Protein AF-A0A350JIP6-F1 (afdb_monomer_lite)

Foldseek 3Di:
DPPPDDPPPPPPVPDPCPVQWKKKKKKAADPDPPDPDRMDIDMQIDDDVVSVVVVVVSVVVRIDIDID

pLDDT: mean 79.6, std 17.05, range [48.25, 96.5]

Radius of gyration: 22.73 Å; chains: 1; bounding box: 37×29×76 Å

Structure (mmCIF, N/CA/C/O backbone):
data_AF-A0A350JIP6-F1
#
_entry.id   AF-A0A350JIP6-F1
#
loop_
_atom_site.group_PDB
_atom_site.id
_atom_site.type_symbol
_atom_site.label_atom_id
_atom_site.label_alt_id
_atom_site.label_comp_id
_atom_site.label_asym_id
_atom_site.label_entity_id
_atom_site.label_seq_id
_atom_site.pdbx_PDB_ins_code
_atom_site.Cartn_x
_atom_site.Cartn_y
_atom_site.Cartn_z
_atom_site.occupancy
_atom_site.B_iso_or_equiv
_atom_site.auth_seq_id
_atom_site.auth_comp_id
_atom_site.auth_asym_id
_atom_site.auth_atom_id
_atom_site.pdbx_PDB_model_num
ATOM 1 N N . MET A 1 1 ? -28.875 18.069 53.115 1.00 49.50 1 MET A N 1
ATOM 2 C CA . MET A 1 1 ? -28.970 18.350 51.667 1.00 49.50 1 MET A CA 1
ATOM 3 C C . MET A 1 1 ? -27.557 18.319 51.094 1.00 49.50 1 MET A C 1
ATOM 5 O O . MET A 1 1 ? -26.779 19.200 51.409 1.00 49.50 1 MET A O 1
ATOM 9 N N . LYS A 1 2 ? -27.180 17.236 50.404 1.00 48.25 2 LYS A N 1
ATOM 10 C CA . LYS A 1 2 ? -25.896 17.067 49.686 1.00 48.25 2 LYS A CA 1
ATOM 11 C C . LYS A 1 2 ? -26.009 15.850 48.759 1.00 48.25 2 LYS A C 1
ATOM 13 O O . LYS A 1 2 ? -25.409 14.811 48.993 1.00 48.25 2 LYS A O 1
ATOM 18 N N . LYS A 1 3 ? -26.943 15.918 47.810 1.00 53.22 3 LYS A N 1
ATOM 19 C CA . LYS A 1 3 ? -27.215 14.847 46.831 1.00 53.22 3 LYS A CA 1
ATOM 20 C C . LYS A 1 3 ? -27.410 15.416 45.421 1.00 53.22 3 LYS A C 1
ATOM 22 O O . LYS A 1 3 ? -28.194 14.896 44.643 1.00 53.22 3 LYS A O 1
ATOM 27 N N . SER A 1 4 ? -26.699 16.493 45.114 1.00 56.09 4 SER A N 1
ATOM 28 C CA . SER A 1 4 ? -26.600 17.041 43.763 1.00 56.09 4 SER A CA 1
ATOM 29 C C . SER A 1 4 ? -25.123 17.114 43.424 1.00 56.09 4 SER A C 1
ATOM 31 O O . SER A 1 4 ? -24.362 17.548 44.282 1.00 56.09 4 SER A O 1
ATOM 33 N N . LEU A 1 5 ? -24.761 16.734 42.194 1.00 57.62 5 LEU A N 1
ATOM 34 C CA . LEU A 1 5 ? -23.434 16.851 41.554 1.00 57.62 5 LEU A CA 1
ATOM 35 C C . LEU A 1 5 ? -22.586 15.575 41.405 1.00 57.62 5 LEU A C 1
ATOM 37 O O . LEU A 1 5 ? -21.367 15.661 41.434 1.00 57.62 5 LEU A O 1
ATOM 41 N N . THR A 1 6 ? -23.169 14.399 41.159 1.00 55.41 6 THR A N 1
ATOM 42 C CA . THR A 1 6 ? -22.356 13.246 40.689 1.00 55.41 6 THR A CA 1
ATOM 43 C C . THR A 1 6 ? -22.917 12.478 39.495 1.00 55.41 6 THR A C 1
ATOM 45 O O . THR A 1 6 ? -22.311 11.504 39.070 1.00 55.41 6 THR A O 1
ATOM 48 N N . ILE A 1 7 ? -24.028 12.916 38.893 1.00 54.75 7 ILE A N 1
ATOM 49 C CA . ILE A 1 7 ? -24.647 12.186 37.767 1.00 54.75 7 ILE A CA 1
ATOM 50 C C . ILE A 1 7 ? -24.234 12.770 36.395 1.00 54.75 7 ILE A C 1
ATOM 52 O O . ILE A 1 7 ? -24.450 12.145 35.365 1.00 54.75 7 ILE A O 1
ATOM 56 N N . L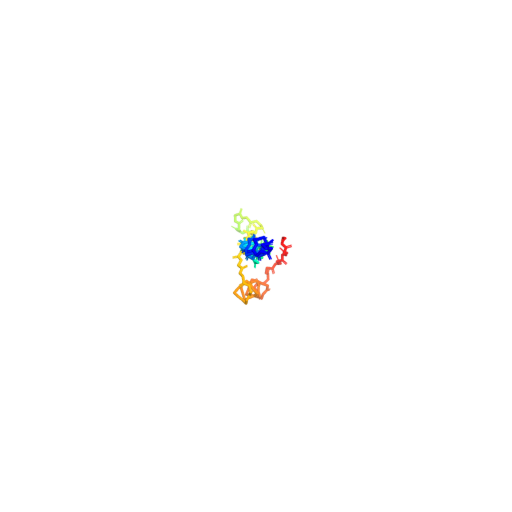EU A 1 8 ? -23.555 13.926 36.356 1.00 53.22 8 LEU A N 1
ATOM 57 C CA . LEU A 1 8 ? -23.239 14.641 35.107 1.00 53.22 8 LEU A CA 1
ATOM 58 C C . LEU A 1 8 ? -21.827 14.385 34.532 1.00 53.22 8 LEU A C 1
ATOM 60 O O . LEU A 1 8 ? -21.409 15.107 33.635 1.00 53.22 8 LEU A O 1
ATOM 64 N N . SER A 1 9 ? -21.077 13.393 35.027 1.00 53.06 9 SER A N 1
ATOM 65 C CA . SER A 1 9 ? -19.698 13.123 34.557 1.00 53.06 9 SER A CA 1
ATOM 66 C C . SER A 1 9 ? -19.537 11.872 33.693 1.00 53.06 9 SER A C 1
ATOM 68 O O . SER A 1 9 ? -18.443 11.631 33.199 1.00 53.06 9 SER A O 1
ATOM 70 N N . PHE A 1 10 ? -20.595 11.090 33.461 1.00 52.84 10 PHE A N 1
ATOM 71 C CA . PHE A 1 10 ? -20.494 9.853 32.669 1.00 52.84 10 PHE A CA 1
ATOM 72 C C . PHE A 1 10 ? -20.890 9.999 31.191 1.00 52.84 10 PHE A C 1
ATOM 74 O O . PHE A 1 10 ? -20.740 9.050 30.430 1.00 52.84 10 PHE A O 1
ATOM 81 N N . ALA A 1 11 ? -21.365 11.171 30.759 1.00 53.34 11 ALA A N 1
ATOM 82 C CA . ALA A 1 11 ? -21.881 11.368 29.400 1.00 53.34 11 ALA A CA 1
ATOM 83 C C . ALA A 1 11 ? -20.853 11.920 28.390 1.00 53.34 11 ALA A C 1
ATOM 85 O O . ALA A 1 11 ? -21.174 12.0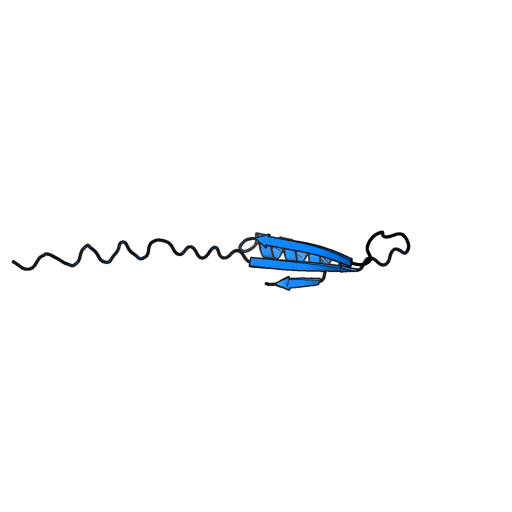24 27.211 1.00 53.34 11 ALA A O 1
ATOM 86 N N . LEU A 1 12 ? -19.628 12.265 28.816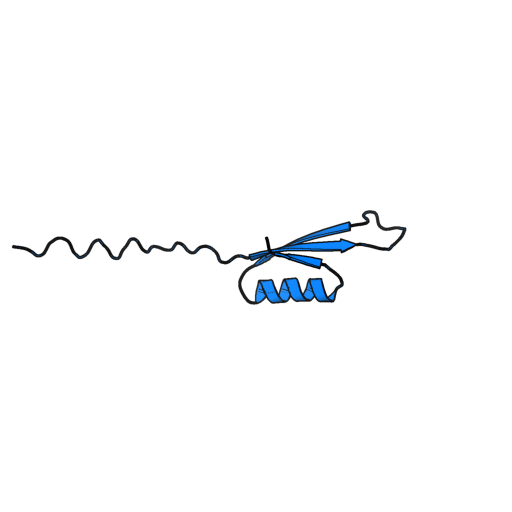 1.00 50.59 12 LEU A N 1
ATOM 87 C CA . LEU A 1 12 ? -18.629 12.916 27.951 1.00 50.59 12 LEU A CA 1
ATOM 88 C C . LEU A 1 12 ? -17.473 12.013 27.492 1.00 50.59 12 LEU A C 1
ATOM 90 O O . LEU A 1 12 ? -16.514 12.499 26.909 1.00 50.59 12 LEU A O 1
ATOM 94 N N . LEU A 1 13 ? -17.579 10.699 27.697 1.00 52.31 13 LEU A N 1
ATOM 95 C CA . LEU A 1 13 ? -16.770 9.702 26.977 1.00 52.31 13 LEU A CA 1
ATOM 96 C C . LEU A 1 13 ? -17.466 9.276 25.679 1.00 52.31 13 LEU A C 1
ATOM 98 O O . LEU A 1 13 ? -17.259 8.170 25.182 1.00 52.31 13 LEU A O 1
ATOM 102 N N . ALA A 1 14 ? -18.325 10.153 25.152 1.00 52.53 14 ALA A N 1
ATOM 103 C CA . ALA A 1 14 ? -18.933 9.991 23.857 1.00 52.53 14 ALA A CA 1
ATOM 104 C C . ALA A 1 14 ? -17.832 9.979 22.787 1.00 52.53 14 ALA A C 1
ATOM 106 O O . ALA A 1 14 ? -17.463 11.006 22.233 1.00 52.53 14 ALA A O 1
ATOM 107 N N . LEU A 1 15 ? -17.351 8.772 22.505 1.00 55.47 15 LEU A N 1
ATOM 108 C CA . LEU A 1 15 ? -17.215 8.291 21.145 1.00 55.47 15 LEU A CA 1
ATOM 109 C C . LEU A 1 15 ? -16.278 9.140 20.281 1.00 55.47 15 LEU A C 1
ATOM 111 O O . LEU A 1 15 ? -16.594 9.426 19.128 1.00 55.47 15 LEU A O 1
ATOM 115 N N . THR A 1 16 ? -15.068 9.422 20.771 1.00 56.22 16 THR A N 1
ATOM 116 C CA . THR A 1 16 ? -13.914 9.459 19.866 1.00 56.22 16 THR A CA 1
ATOM 117 C C . THR A 1 16 ? -13.697 8.029 19.364 1.00 56.22 16 THR A C 1
ATOM 119 O O . THR A 1 16 ? -12.757 7.338 19.752 1.00 56.22 16 THR A O 1
ATOM 122 N N . PHE A 1 17 ? -14.610 7.544 18.517 1.00 55.00 17 PHE A N 1
ATOM 123 C CA . PHE A 1 17 ? -14.257 6.557 17.515 1.00 55.00 17 PHE A CA 1
ATOM 124 C C . PHE A 1 17 ? -13.301 7.292 16.583 1.00 55.00 17 PHE A C 1
ATOM 126 O O . PHE A 1 17 ? -13.695 7.762 15.517 1.00 55.00 17 PHE A O 1
ATOM 133 N N . GLU A 1 18 ? -12.053 7.447 17.028 1.00 55.72 18 GLU A N 1
ATOM 134 C CA . GLU A 1 18 ? -10.929 7.526 16.117 1.00 55.72 18 GLU A CA 1
ATOM 135 C C . GLU A 1 18 ? -11.070 6.270 15.276 1.00 55.72 18 GLU A C 1
ATOM 137 O O . GLU A 1 18 ? -10.817 5.147 15.706 1.00 55.72 18 GLU A O 1
ATOM 142 N N . SER A 1 19 ? -11.711 6.464 14.135 1.00 57.56 19 SER A N 1
ATOM 143 C CA . SER A 1 19 ? -11.797 5.522 13.054 1.00 57.56 19 SER A CA 1
ATOM 144 C C . SER A 1 19 ? -10.386 4.966 12.880 1.00 57.56 19 SER A C 1
ATOM 146 O O . SER A 1 19 ? -9.535 5.666 12.343 1.00 57.56 19 SER A O 1
ATOM 148 N N . CYS A 1 20 ? -10.117 3.750 13.380 1.00 70.44 20 CYS A N 1
ATOM 149 C CA . CYS A 1 20 ? -8.862 3.018 13.158 1.00 70.44 20 CYS A CA 1
ATOM 150 C C . CYS A 1 20 ? -8.774 2.554 11.697 1.00 70.44 20 CYS A C 1
ATOM 152 O O . CYS A 1 20 ? -8.524 1.383 11.407 1.00 70.44 20 CYS A O 1
ATOM 154 N N . GLU A 1 21 ? -9.109 3.458 10.788 1.00 81.88 21 GLU A N 1
ATOM 155 C CA . GLU A 1 21 ? -8.892 3.336 9.371 1.00 81.88 21 GLU A CA 1
ATOM 156 C C . GLU A 1 21 ? -7.418 3.589 9.140 1.00 81.88 21 GLU A C 1
ATOM 158 O O . GLU A 1 21 ? -6.890 4.646 9.475 1.00 81.88 21 GLU A O 1
ATOM 163 N N . LYS A 1 22 ? -6.757 2.545 8.662 1.00 89.31 22 LYS A N 1
ATOM 164 C CA . LYS A 1 22 ? -5.392 2.603 8.186 1.00 89.31 22 LYS A CA 1
ATOM 165 C C . LYS A 1 22 ? -5.451 2.804 6.686 1.00 89.31 22 LYS A C 1
ATOM 167 O O . LYS A 1 22 ? -6.257 2.148 6.024 1.00 89.31 22 LYS A O 1
ATOM 172 N N . CYS A 1 23 ? -4.596 3.677 6.179 1.00 92.12 23 CYS A N 1
ATOM 173 C CA . CYS A 1 23 ? -4.389 3.846 4.753 1.00 92.12 23 CYS A CA 1
ATOM 174 C C . CYS A 1 23 ? -2.965 3.421 4.402 1.00 92.12 23 CYS A C 1
ATOM 176 O O . CYS A 1 23 ? -2.041 3.649 5.178 1.00 92.12 23 CYS A O 1
ATOM 178 N N . ALA A 1 24 ? -2.790 2.794 3.248 1.00 94.19 24 ALA A N 1
ATOM 179 C CA . ALA A 1 24 ? -1.488 2.493 2.683 1.00 94.19 24 ALA A CA 1
ATOM 180 C C . ALA A 1 24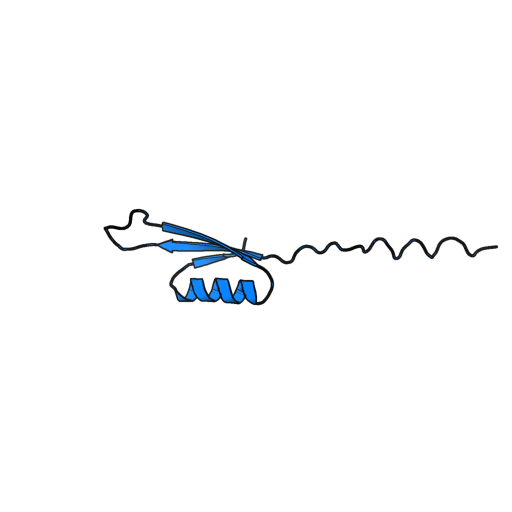 ? -1.452 2.910 1.219 1.00 94.19 24 ALA A C 1
ATOM 182 O O . ALA A 1 24 ? -2.409 2.692 0.474 1.00 94.19 24 ALA A O 1
ATOM 183 N N . THR A 1 25 ? -0.327 3.483 0.814 1.00 96.50 25 THR A N 1
ATOM 184 C CA . THR A 1 25 ? -0.041 3.792 -0.583 1.00 96.50 25 THR A CA 1
ATOM 185 C C . THR A 1 25 ? 0.745 2.629 -1.166 1.00 96.50 25 THR A C 1
ATOM 187 O O . THR A 1 25 ? 1.841 2.341 -0.692 1.00 96.50 25 THR A O 1
ATOM 190 N N . CYS A 1 26 ? 0.193 1.956 -2.170 1.00 95.31 26 CYS A N 1
ATOM 191 C CA . CYS A 1 26 ? 0.838 0.852 -2.869 1.00 95.31 26 CYS A CA 1
ATOM 192 C C . CYS A 1 26 ? 1.302 1.298 -4.254 1.00 95.31 26 CYS A C 1
ATOM 194 O O . CYS A 1 26 ? 0.514 1.844 -5.032 1.00 95.31 26 CYS A O 1
ATOM 196 N N . THR A 1 27 ? 2.560 1.026 -4.583 1.00 95.31 27 THR A N 1
ATOM 197 C CA . THR A 1 27 ? 3.174 1.355 -5.870 1.00 95.31 27 THR A CA 1
ATOM 198 C C . THR A 1 27 ? 3.711 0.105 -6.560 1.00 95.31 27 THR A C 1
ATOM 200 O O . THR A 1 27 ? 4.115 -0.860 -5.919 1.00 95.31 27 THR A O 1
ATOM 203 N N . THR A 1 28 ? 3.694 0.084 -7.888 1.00 93.81 28 THR A N 1
ATOM 204 C CA . THR A 1 28 ? 4.400 -0.932 -8.677 1.00 93.81 28 THR A CA 1
ATOM 205 C C . THR A 1 28 ? 4.964 -0.306 -9.941 1.00 93.81 28 THR A C 1
ATOM 207 O O . THR A 1 28 ? 4.435 0.695 -10.439 1.00 93.81 28 THR A O 1
ATOM 210 N N . PHE A 1 29 ? 6.026 -0.909 -10.465 1.00 89.69 29 PHE A N 1
ATOM 211 C CA . PHE A 1 29 ? 6.668 -0.486 -11.700 1.00 89.69 29 PHE A CA 1
ATOM 212 C C . PHE A 1 29 ? 6.333 -1.469 -12.817 1.00 89.69 29 PHE A C 1
ATOM 214 O O . PHE A 1 29 ? 6.473 -2.680 -12.659 1.00 89.69 29 PHE A O 1
ATOM 221 N N . GLU A 1 30 ? 5.874 -0.941 -13.947 1.00 83.19 30 GLU A N 1
ATOM 222 C CA . GLU A 1 30 ? 5.541 -1.747 -15.115 1.00 83.19 30 GLU A CA 1
ATOM 223 C C . GLU A 1 30 ? 6.730 -1.763 -16.082 1.00 83.19 30 GLU A C 1
ATOM 225 O O . GLU A 1 30 ? 7.181 -0.722 -16.560 1.00 83.19 30 GLU A O 1
ATOM 230 N N . GLU A 1 31 ? 7.251 -2.961 -16.354 1.00 78.44 31 GLU A N 1
ATOM 231 C CA . GLU A 1 31 ? 8.416 -3.172 -17.225 1.00 78.44 31 GLU A CA 1
ATOM 232 C C . GLU A 1 31 ? 8.039 -3.355 -18.708 1.00 78.44 31 GLU A C 1
ATOM 234 O O . GLU A 1 31 ? 8.912 -3.581 -19.548 1.00 78.44 31 GLU A O 1
ATOM 239 N N . ASP A 1 32 ? 6.749 -3.270 -19.059 1.00 79.56 32 ASP A N 1
ATOM 240 C CA . ASP A 1 32 ? 6.312 -3.378 -20.453 1.00 79.56 32 ASP A CA 1
ATOM 241 C C . ASP A 1 32 ? 6.742 -2.122 -21.239 1.00 79.56 32 ASP A C 1
ATOM 243 O O . ASP A 1 32 ? 6.317 -1.011 -20.908 1.00 79.56 32 ASP A O 1
ATOM 247 N N . PRO A 1 33 ? 7.537 -2.260 -22.318 1.00 75.31 33 PRO A N 1
ATOM 248 C CA . PRO A 1 33 ? 7.947 -1.133 -23.156 1.00 75.31 33 PRO A CA 1
ATOM 249 C C . PRO A 1 33 ? 6.782 -0.410 -23.854 1.00 75.31 33 PRO A C 1
ATOM 251 O O . PRO A 1 33 ? 6.986 0.670 -24.408 1.00 75.31 33 PRO A O 1
ATOM 254 N N . ASN A 1 34 ? 5.577 -0.986 -23.852 1.00 82.31 34 ASN A N 1
ATOM 255 C CA . ASN A 1 34 ? 4.363 -0.388 -24.411 1.00 82.31 34 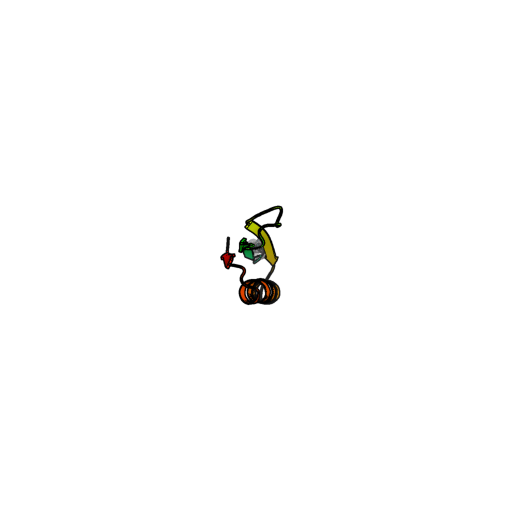ASN A CA 1
ATOM 256 C C . ASN A 1 34 ? 3.429 0.200 -23.342 1.00 82.31 34 ASN A C 1
ATOM 258 O O . ASN A 1 34 ? 2.367 0.730 -23.689 1.00 82.31 34 ASN A O 1
ATOM 262 N N . ALA A 1 35 ? 3.780 0.107 -22.056 1.00 77.25 35 ALA A N 1
ATOM 263 C CA . ALA A 1 35 ? 2.976 0.690 -20.994 1.00 77.25 35 ALA A CA 1
ATOM 264 C C . ALA A 1 35 ? 2.906 2.215 -21.149 1.00 77.25 35 ALA A C 1
ATOM 266 O O . ALA A 1 35 ? 3.901 2.896 -21.387 1.00 77.25 35 ALA A O 1
ATOM 267 N N . THR A 1 36 ? 1.707 2.775 -20.990 1.00 78.44 36 THR A N 1
ATOM 268 C CA . THR A 1 36 ? 1.500 4.235 -21.039 1.00 78.44 36 THR A CA 1
ATOM 269 C C . THR A 1 36 ? 2.078 4.941 -19.804 1.00 78.44 36 THR A C 1
ATOM 271 O O . THR A 1 36 ? 2.340 6.141 -19.835 1.00 78.44 36 THR A O 1
ATOM 274 N N . THR A 1 37 ? 2.301 4.190 -18.726 1.00 79.06 37 THR A N 1
ATOM 275 C CA . THR A 1 37 ? 2.807 4.664 -17.435 1.00 79.06 37 THR A CA 1
ATOM 276 C C . THR A 1 37 ? 3.773 3.637 -16.865 1.00 79.06 37 THR A C 1
ATOM 278 O O . THR A 1 37 ? 3.430 2.464 -16.777 1.00 79.06 37 THR A O 1
ATOM 281 N N . THR A 1 38 ? 4.958 4.093 -16.461 1.00 84.50 38 THR A N 1
ATOM 282 C CA . THR A 1 38 ? 6.015 3.259 -15.860 1.00 84.50 38 THR A CA 1
ATOM 283 C C . THR A 1 38 ? 5.741 2.922 -14.395 1.00 84.50 38 THR A C 1
ATOM 285 O O . THR A 1 38 ? 6.250 1.934 -13.886 1.00 84.50 38 THR A O 1
ATOM 288 N N . GLU A 1 39 ? 4.925 3.726 -13.716 1.00 90.06 39 GLU A N 1
ATOM 289 C CA . GLU A 1 39 ? 4.563 3.557 -12.311 1.00 90.06 39 GLU A CA 1
ATOM 290 C C . GLU A 1 39 ? 3.040 3.560 -12.172 1.00 90.06 39 GLU A C 1
ATOM 292 O O . GLU A 1 39 ? 2.342 4.358 -12.810 1.00 90.06 39 GLU A O 1
ATOM 297 N N . ARG A 1 40 ? 2.517 2.672 -11.327 1.0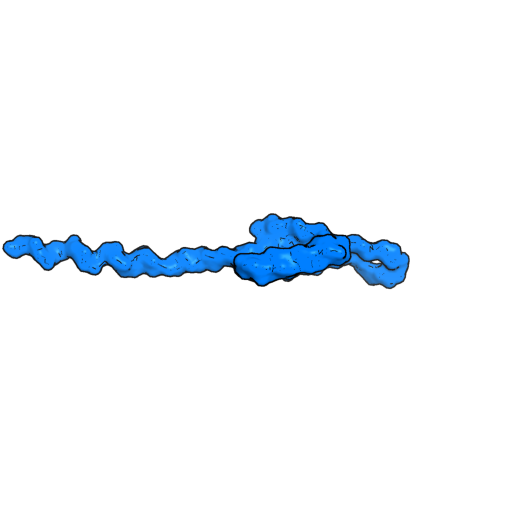0 90.62 40 ARG A N 1
ATOM 298 C CA . ARG A 1 40 ? 1.104 2.640 -10.945 1.00 90.62 40 ARG A CA 1
ATOM 299 C C . ARG A 1 40 ? 1.011 2.790 -9.441 1.00 90.62 40 ARG A C 1
ATOM 301 O O . ARG A 1 40 ? 1.693 2.086 -8.708 1.00 90.62 40 ARG A O 1
ATOM 308 N N . VAL A 1 41 ? 0.144 3.697 -9.004 1.00 92.88 41 VAL A N 1
ATOM 309 C CA . VAL A 1 41 ? -0.067 4.027 -7.594 1.00 92.88 41 VAL A CA 1
ATOM 310 C C . VAL A 1 41 ? -1.529 3.790 -7.244 1.00 92.88 41 VAL A C 1
ATOM 312 O O . VAL A 1 41 ? -2.425 4.148 -8.013 1.00 92.88 41 VAL A O 1
ATOM 315 N N . THR A 1 42 ? -1.777 3.179 -6.093 1.00 92.31 42 THR A N 1
ATOM 316 C CA . THR A 1 42 ? -3.119 2.984 -5.544 1.00 92.31 42 THR A CA 1
ATOM 317 C C . THR A 1 42 ? -3.116 3.195 -4.036 1.00 92.31 42 THR A C 1
ATOM 319 O O . THR A 1 42 ? -2.102 2.987 -3.377 1.00 92.31 42 THR A O 1
ATOM 322 N N . GLU A 1 43 ? -4.246 3.630 -3.492 1.00 94.50 43 GLU A N 1
ATOM 323 C CA . GLU A 1 43 ? -4.424 3.859 -2.062 1.00 94.50 43 GLU A CA 1
ATOM 324 C C . GLU A 1 43 ? -5.434 2.851 -1.515 1.00 94.50 43 GLU A C 1
ATOM 326 O O . GLU A 1 43 ? -6.529 2.689 -2.060 1.00 94.50 43 GLU A O 1
ATOM 331 N N . ILE A 1 44 ? -5.054 2.164 -0.440 1.00 93.12 44 ILE A N 1
ATOM 332 C CA . ILE A 1 44 ? -5.877 1.174 0.250 1.00 93.12 44 ILE A CA 1
ATOM 333 C C . ILE A 1 44 ? -6.184 1.720 1.633 1.00 93.12 44 ILE A C 1
ATOM 335 O O . ILE A 1 44 ? -5.306 1.738 2.490 1.00 93.12 44 ILE A O 1
ATOM 339 N N . CYS A 1 45 ? -7.429 2.125 1.863 1.00 92.25 45 CYS A N 1
ATOM 340 C CA . CYS A 1 45 ? -7.917 2.526 3.178 1.00 92.25 45 CYS A CA 1
ATOM 341 C C . CYS A 1 45 ? -8.908 1.490 3.708 1.00 92.25 45 CYS A C 1
ATOM 343 O O . CYS A 1 45 ? -9.840 1.087 3.012 1.00 92.25 45 CYS A O 1
ATOM 345 N N . GLY A 1 46 ? -8.718 1.044 4.946 1.00 89.12 46 GLY A N 1
ATOM 346 C CA . GLY A 1 46 ? -9.572 0.026 5.548 1.00 89.12 46 GLY A CA 1
ATOM 347 C C . GLY A 1 46 ? -9.313 -0.165 7.035 1.00 89.12 46 GLY A C 1
ATOM 348 O O . GLY A 1 46 ? -8.507 0.531 7.647 1.00 89.12 46 GLY A O 1
ATOM 349 N N . ARG A 1 47 ? -10.007 -1.128 7.651 1.00 90.19 47 ARG A N 1
ATOM 350 C CA . ARG A 1 47 ? -9.918 -1.382 9.099 1.00 90.19 47 ARG A CA 1
ATOM 351 C C . ARG A 1 47 ? -9.633 -2.845 9.396 1.00 90.19 47 ARG A C 1
ATOM 353 O O . ARG A 1 47 ? -10.251 -3.742 8.825 1.00 90.19 47 ARG A O 1
ATOM 360 N N . GLY A 1 48 ? -8.756 -3.082 10.369 1.00 88.31 48 GLY A N 1
ATOM 361 C CA . GLY A 1 48 ? -8.472 -4.422 10.885 1.00 88.31 48 GLY A CA 1
ATOM 362 C C . GLY A 1 48 ? -7.994 -5.388 9.797 1.00 88.31 48 GLY A C 1
ATOM 363 O O . GLY A 1 48 ? -7.120 -5.048 9.007 1.00 88.31 48 GLY A O 1
ATOM 364 N N . ARG A 1 49 ? -8.575 -6.596 9.766 1.00 91.31 49 ARG A N 1
ATOM 365 C CA . ARG A 1 49 ? -8.143 -7.670 8.859 1.00 91.31 49 ARG A CA 1
ATOM 366 C C . ARG A 1 49 ? -8.367 -7.345 7.385 1.00 91.31 49 ARG A C 1
ATOM 368 O O . ARG A 1 49 ? -7.549 -7.740 6.575 1.00 91.31 49 ARG A O 1
ATOM 375 N N . ASP A 1 50 ? -9.428 -6.617 7.046 1.00 90.00 50 ASP A N 1
ATOM 376 C CA . ASP A 1 50 ? -9.722 -6.281 5.649 1.00 90.00 50 ASP A CA 1
ATOM 377 C C . ASP A 1 50 ? -8.604 -5.432 5.025 1.00 90.00 50 ASP A C 1
ATOM 379 O O . ASP A 1 50 ? -8.131 -5.730 3.934 1.00 90.00 50 ASP A O 1
ATOM 383 N N . PHE A 1 51 ? -8.092 -4.451 5.775 1.00 92.88 51 PHE A N 1
ATOM 384 C CA . PHE A 1 51 ? -6.921 -3.677 5.367 1.00 92.88 51 PHE A CA 1
ATOM 385 C C . PHE A 1 51 ? -5.685 -4.568 5.183 1.00 92.88 51 PHE A C 1
ATOM 387 O O . PHE A 1 51 ? -5.035 -4.517 4.143 1.00 92.88 51 PHE A O 1
ATOM 394 N N . THR A 1 52 ? -5.385 -5.423 6.167 1.00 93.69 52 THR A N 1
ATOM 395 C CA . THR A 1 52 ? -4.230 -6.330 6.097 1.00 93.69 52 THR A CA 1
ATOM 396 C C . THR A 1 52 ? -4.331 -7.296 4.917 1.00 93.69 52 THR A C 1
ATOM 398 O O . THR A 1 52 ? -3.341 -7.504 4.220 1.00 93.69 52 THR A O 1
ATOM 401 N N . ASP A 1 53 ? -5.513 -7.860 4.664 1.00 95.31 53 ASP A N 1
ATOM 402 C CA . ASP A 1 53 ? -5.755 -8.793 3.564 1.00 95.31 53 ASP A CA 1
ATOM 403 C C . ASP A 1 53 ? -5.572 -8.087 2.212 1.00 95.31 53 ASP A C 1
ATOM 405 O O . ASP A 1 53 ? -4.911 -8.629 1.325 1.00 95.31 53 ASP A O 1
ATOM 409 N N . GLN A 1 54 ? -6.096 -6.864 2.066 1.00 94.19 54 GLN A N 1
ATOM 410 C CA . GLN A 1 54 ? -5.923 -6.066 0.851 1.00 94.19 54 GLN A CA 1
ATOM 411 C C . GLN A 1 54 ? -4.446 -5.734 0.601 1.00 94.19 54 GLN A C 1
ATOM 413 O O . GLN A 1 54 ? -3.935 -6.064 -0.468 1.00 94.19 54 GLN A O 1
ATOM 418 N N . VAL A 1 55 ? -3.728 -5.188 1.589 1.00 95.06 55 VAL A N 1
ATOM 419 C CA . VAL A 1 55 ? -2.285 -4.894 1.468 1.00 95.06 55 VAL A CA 1
ATOM 420 C C . VAL A 1 55 ? -1.490 -6.154 1.111 1.00 95.06 55 VAL A C 1
ATOM 422 O O . VAL A 1 55 ? -0.714 -6.144 0.159 1.00 95.06 55 VAL A O 1
ATOM 425 N N . THR A 1 56 ? -1.763 -7.280 1.779 1.00 95.75 56 THR A N 1
ATOM 426 C CA . THR A 1 56 ? -1.077 -8.561 1.520 1.00 95.75 56 THR A CA 1
ATOM 427 C C . THR A 1 56 ? -1.286 -9.055 0.085 1.00 95.75 56 THR A C 1
ATOM 429 O O . THR A 1 56 ? -0.383 -9.635 -0.523 1.00 95.75 56 THR A O 1
ATOM 432 N N . VAL A 1 57 ? -2.485 -8.867 -0.481 1.00 95.62 57 VAL A N 1
ATOM 433 C CA . VAL A 1 57 ? -2.764 -9.248 -1.874 1.00 95.62 57 VAL A CA 1
ATOM 434 C C . VAL A 1 57 ? -1.908 -8.431 -2.835 1.00 95.62 57 VAL A C 1
ATOM 436 O O . VAL A 1 57 ? -1.326 -9.023 -3.745 1.00 95.62 57 VAL A O 1
ATOM 439 N N . TYR A 1 58 ? -1.802 -7.121 -2.611 1.00 94.50 58 TYR A N 1
ATOM 440 C CA . TYR A 1 58 ? -0.984 -6.232 -3.431 1.00 94.50 58 TYR A CA 1
ATOM 441 C C . TYR A 1 58 ? 0.506 -6.576 -3.319 1.00 94.50 58 TYR A C 1
ATOM 443 O O . TYR A 1 58 ? 1.149 -6.804 -4.347 1.00 94.50 58 TYR A O 1
ATOM 451 N N . GLU A 1 59 ? 1.023 -6.753 -2.102 1.00 94.75 59 GLU A N 1
ATOM 452 C CA . GLU A 1 59 ? 2.417 -7.156 -1.861 1.00 94.75 59 GLU A CA 1
ATOM 453 C C . GLU A 1 59 ? 2.772 -8.479 -2.554 1.00 94.75 59 GLU A C 1
ATOM 455 O O . GLU A 1 59 ? 3.809 -8.602 -3.207 1.00 94.75 59 GLU A O 1
ATOM 460 N N . ARG A 1 60 ? 1.864 -9.463 -2.528 1.00 95.44 60 ARG A N 1
ATOM 461 C CA . ARG A 1 60 ? 2.046 -10.740 -3.241 1.00 95.44 60 ARG A CA 1
ATOM 462 C C . ARG A 1 60 ? 2.091 -10.584 -4.766 1.00 95.44 60 ARG A C 1
ATOM 464 O O . ARG A 1 60 ? 2.582 -11.475 -5.456 1.00 95.44 60 ARG A O 1
ATOM 471 N N . THR A 1 61 ? 1.563 -9.488 -5.301 1.00 91.81 61 THR A N 1
ATOM 472 C CA . THR A 1 61 ? 1.556 -9.179 -6.739 1.00 91.81 61 THR A CA 1
ATOM 473 C C . THR A 1 61 ? 2.676 -8.224 -7.164 1.00 91.81 61 THR A C 1
ATOM 475 O O . THR A 1 61 ? 2.566 -7.610 -8.220 1.00 91.81 61 THR A O 1
ATOM 478 N N . ASN A 1 62 ? 3.760 -8.128 -6.383 1.00 92.06 62 ASN A N 1
ATOM 479 C CA . ASN A 1 62 ? 4.905 -7.234 -6.621 1.00 92.06 62 ASN A CA 1
ATOM 480 C C . ASN A 1 62 ? 4.554 -5.739 -6.548 1.00 92.06 62 ASN A C 1
ATOM 482 O O . ASN A 1 62 ? 5.109 -4.922 -7.285 1.00 92.06 62 ASN A O 1
ATOM 486 N N . TRP A 1 63 ? 3.618 -5.378 -5.675 1.00 94.88 63 TRP A N 1
ATOM 487 C CA . TRP A 1 63 ? 3.434 -3.989 -5.271 1.00 94.88 63 TRP A CA 1
ATOM 488 C C . TRP A 1 63 ? 4.166 -3.742 -3.955 1.00 94.88 63 TRP A C 1
ATOM 490 O O . TRP A 1 63 ? 4.210 -4.613 -3.093 1.00 94.88 63 TRP A O 1
ATOM 500 N N . GLU A 1 64 ? 4.716 -2.551 -3.785 1.00 95.56 64 GLU A N 1
ATOM 501 C CA . GLU A 1 64 ? 5.298 -2.091 -2.530 1.00 95.56 64 GLU A CA 1
ATOM 502 C C . GLU A 1 64 ? 4.300 -1.169 -1.837 1.00 95.56 64 GLU A C 1
ATOM 504 O O . GLU A 1 64 ? 3.900 -0.153 -2.400 1.00 95.56 64 GLU A O 1
ATOM 509 N N . CYS A 1 65 ? 3.872 -1.528 -0.628 1.00 95.06 65 CYS A N 1
ATOM 510 C CA . CYS A 1 65 ? 2.876 -0.779 0.131 1.00 95.06 65 CYS A CA 1
ATOM 511 C C . CYS A 1 65 ? 3.504 -0.092 1.350 1.00 95.06 65 CYS A C 1
ATOM 513 O O . CYS A 1 65 ? 4.228 -0.715 2.123 1.00 95.06 65 CYS A O 1
ATOM 515 N N . VAL A 1 66 ? 3.192 1.190 1.551 1.00 95.00 66 VAL A N 1
ATOM 516 C CA . VAL A 1 66 ? 3.663 1.999 2.687 1.00 95.00 66 VAL A CA 1
ATOM 517 C C . VAL A 1 66 ? 2.455 2.525 3.463 1.00 95.00 66 VAL A C 1
ATOM 519 O O . VAL A 1 66 ? 1.628 3.231 2.887 1.00 95.00 66 VAL A O 1
ATOM 522 N N . GLU A 1 67 ? 2.331 2.164 4.750 1.00 89.44 67 GLU A N 1
ATOM 523 C CA . GLU A 1 67 ? 1.291 2.714 5.643 1.00 89.44 67 GLU A CA 1
ATOM 524 C C . GLU A 1 67 ? 1.499 4.233 5.840 1.00 89.44 67 GLU A C 1
ATOM 526 O O . GLU A 1 67 ? 2.629 4.671 6.075 1.00 89.44 67 GLU A O 1
ATOM 531 N N . ASN A 1 68 ? 0.409 5.008 5.756 1.00 77.56 68 ASN A N 1
ATOM 532 C CA . ASN A 1 68 ? 0.361 6.461 5.982 1.00 77.56 68 ASN A CA 1
ATOM 533 C C . ASN A 1 68 ? 0.053 6.813 7.446 1.00 77.56 68 ASN A C 1
ATOM 535 O O . ASN A 1 68 ? -0.764 6.101 8.077 1.00 77.56 68 ASN A O 1
#

Sequence (68 aa):
MKKSLTILSFALLALTFESCEKCATCTTFEEDPNATTTERVTEICGRGRDFTDQVTVYERTNWECVEN

Secondary structure (DSSP, 8-state):
----SSSTTSSS--------EEEEEEEEE---TT-S-SEEEEEEEEEHHHHHHHHHHHHHTT-EEEE-